Protein AF-A0A8T3UCT9-F1 (afdb_monomer_lite)

Secondary structure (DSSP, 8-state):
------S---EEETTEEE--HHHHHHHHHHHHHHHHHHTSPPPHHHHHHHHHHHHHHHHHS-HHHHHHHHHHHHTT-S-TT---GGG------TTSSTHHHHHHHHHHHHTGGGTTTTS-TTTTS--

Sequence (127 aa):
MKSKIIQEFKGTINEIEISDRDLFYDCEYILEELESQFSIDLPTSFIDDFIKAYTSIFYDLESEYLYEFRSHMSSSSWDIDLKDITRLHFDIGSYYDTDAQFSEMNKNIRNWKNTYAKYPINLLKKK

Radius of gyration: 15.83 Å; chains: 1; bounding box: 45×32×47 Å

Foldseek 3Di:
DDDDDPDFDWDDDLNRIDRDPVLVVLLVQLQVVVCVQQVHDFFPQLSVLVSQLSVCCCVVDDPVCNVLQSCCSNDVVQPSPDNQQLPGDDDSDDPDPSCVSCVVVNVCSVVVVVHGVVHGSCPVVPD

pLDDT: mean 83.04, std 14.75, range [38.28, 97.25]

Structure (mmCIF, N/CA/C/O backbone):
data_AF-A0A8T3UCT9-F1
#
_entry.id   AF-A0A8T3UCT9-F1
#
loop_
_atom_site.group_PDB
_atom_site.id
_atom_site.type_symbol
_atom_site.label_atom_id
_atom_site.label_alt_id
_atom_site.label_comp_id
_atom_site.label_asym_id
_atom_site.label_entity_id
_atom_site.label_seq_id
_atom_site.pdbx_PDB_ins_code
_atom_site.Cartn_x
_atom_site.Cartn_y
_atom_site.Cartn_z
_atom_site.occupancy
_atom_site.B_iso_or_equiv
_atom_site.auth_seq_id
_atom_site.auth_comp_id
_atom_site.auth_asym_id
_atom_site.auth_atom_id
_atom_site.pdbx_PDB_model_num
ATOM 1 N N . MET A 1 1 ? 23.430 9.225 -28.430 1.00 69.44 1 MET A N 1
ATOM 2 C CA . MET A 1 1 ? 22.898 10.182 -27.435 1.00 69.44 1 MET A CA 1
ATOM 3 C C . MET A 1 1 ? 23.761 10.088 -26.183 1.00 69.44 1 MET A C 1
ATOM 5 O O . MET A 1 1 ? 24.041 8.971 -25.776 1.00 69.44 1 MET A O 1
ATOM 9 N N . LYS A 1 2 ? 24.246 11.206 -25.623 1.00 89.56 2 LYS A N 1
ATOM 10 C CA . LYS A 1 2 ? 24.935 11.207 -24.319 1.00 89.56 2 LYS A CA 1
ATOM 11 C C . LYS A 1 2 ? 23.901 11.563 -23.255 1.00 89.56 2 LYS A C 1
ATOM 13 O O . LYS A 1 2 ? 23.504 12.719 -23.174 1.00 89.56 2 LYS A O 1
ATOM 18 N N . SER A 1 3 ? 23.434 10.574 -22.505 1.00 88.25 3 SER A N 1
ATOM 19 C CA . SER A 1 3 ? 22.518 10.756 -21.377 1.00 88.25 3 SER A CA 1
ATOM 20 C C . SER A 1 3 ? 23.237 10.453 -20.062 1.00 88.25 3 SER A C 1
ATOM 22 O O . SER A 1 3 ? 24.179 9.663 -20.021 1.00 88.25 3 SER A O 1
ATOM 24 N N . LYS A 1 4 ? 22.818 11.135 -18.995 1.00 93.38 4 LYS A N 1
ATOM 25 C CA . LYS A 1 4 ? 23.322 10.992 -17.625 1.00 93.38 4 LYS A CA 1
ATOM 26 C C . LYS A 1 4 ? 22.151 11.243 -16.678 1.00 93.38 4 LYS A C 1
ATOM 28 O O . LYS A 1 4 ? 21.473 12.258 -16.823 1.00 93.38 4 LYS A O 1
ATOM 33 N N . ILE A 1 5 ? 21.949 10.358 -15.709 1.00 90.38 5 ILE A N 1
ATOM 34 C CA . ILE A 1 5 ? 21.055 10.617 -14.575 1.00 90.38 5 ILE A CA 1
ATOM 35 C C . ILE A 1 5 ? 21.731 11.675 -13.692 1.00 90.38 5 ILE A C 1
ATOM 37 O O . ILE A 1 5 ? 22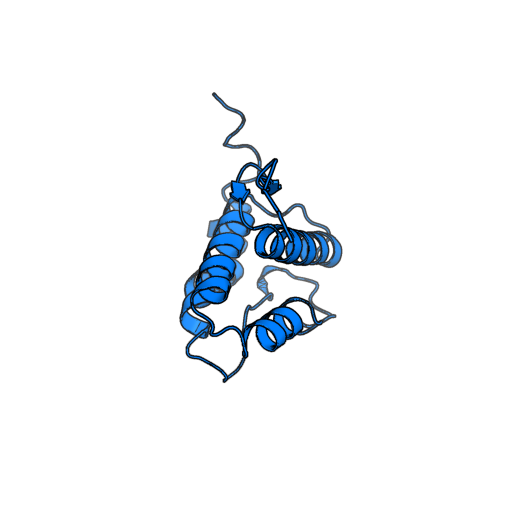.914 11.554 -13.371 1.00 90.38 5 ILE A O 1
ATOM 41 N N . ILE A 1 6 ? 21.013 12.753 -13.365 1.00 94.50 6 ILE A N 1
ATOM 42 C CA . ILE A 1 6 ? 21.535 13.856 -12.533 1.00 94.50 6 ILE A CA 1
ATOM 43 C C . ILE A 1 6 ? 21.007 13.822 -11.098 1.00 94.50 6 ILE A C 1
ATOM 45 O O . ILE A 1 6 ? 21.649 14.378 -10.213 1.00 94.50 6 ILE A O 1
ATOM 49 N N . GLN A 1 7 ? 19.867 13.168 -10.881 1.00 92.12 7 GLN A N 1
ATOM 50 C CA . GLN A 1 7 ? 19.239 12.964 -9.585 1.00 92.12 7 GLN A CA 1
ATOM 51 C C . GLN A 1 7 ? 18.342 11.727 -9.679 1.00 92.12 7 GLN A C 1
ATOM 53 O O . GLN A 1 7 ? 17.580 11.595 -10.637 1.00 92.12 7 GLN A O 1
ATOM 58 N N . GLU A 1 8 ? 18.459 10.830 -8.706 1.00 93.06 8 GLU A N 1
ATOM 59 C CA . GLU A 1 8 ? 17.584 9.666 -8.569 1.00 93.06 8 GLU A CA 1
ATOM 60 C C . GLU A 1 8 ? 16.299 10.054 -7.835 1.00 93.06 8 GLU A C 1
ATOM 62 O O . GLU A 1 8 ? 16.288 10.978 -7.014 1.00 93.06 8 GLU A O 1
ATOM 67 N N . PHE A 1 9 ? 15.205 9.366 -8.155 1.00 95.88 9 PHE A N 1
ATOM 68 C CA . PHE A 1 9 ? 13.939 9.568 -7.466 1.00 95.88 9 PHE A CA 1
ATOM 69 C C . PHE A 1 9 ? 14.028 9.049 -6.024 1.00 95.88 9 PHE A C 1
ATOM 71 O O . PHE A 1 9 ? 14.605 7.996 -5.767 1.00 95.88 9 PHE A O 1
ATOM 78 N N . LYS A 1 10 ? 13.442 9.803 -5.092 1.00 96.19 10 LYS A N 1
ATOM 79 C CA . LYS A 1 10 ? 13.214 9.411 -3.699 1.00 96.19 10 LYS A CA 1
ATOM 80 C C . LYS A 1 10 ? 11.925 10.073 -3.229 1.00 96.19 10 LYS A C 1
ATOM 82 O O . LYS A 1 10 ? 11.836 11.302 -3.260 1.00 96.19 10 LYS A O 1
ATOM 87 N N . GLY A 1 11 ? 10.958 9.271 -2.807 1.00 96.00 11 GLY A N 1
ATOM 88 C CA . GLY A 1 11 ? 9.692 9.716 -2.235 1.00 96.00 11 GLY A CA 1
ATOM 89 C C . GLY A 1 11 ? 9.430 9.042 -0.894 1.00 96.00 11 GLY A C 1
ATOM 90 O O . GLY A 1 11 ? 10.095 8.069 -0.537 1.00 96.00 11 GLY A O 1
ATOM 91 N N . THR A 1 12 ? 8.460 9.558 -0.147 1.00 96.75 12 THR A N 1
ATOM 92 C CA . THR A 1 12 ? 7.991 8.928 1.091 1.00 96.75 12 THR A CA 1
ATOM 93 C C . THR A 1 12 ? 6.475 8.897 1.127 1.00 96.75 12 THR A C 1
ATOM 95 O O . THR A 1 12 ? 5.860 9.947 0.951 1.00 96.75 12 THR A O 1
ATOM 98 N N . ILE A 1 13 ? 5.890 7.742 1.435 1.00 95.44 13 ILE A N 1
ATOM 99 C CA . ILE A 1 13 ? 4.467 7.616 1.769 1.00 95.44 13 ILE A CA 1
ATOM 100 C C . ILE A 1 13 ? 4.392 7.323 3.264 1.00 95.44 13 ILE A C 1
ATOM 102 O O . ILE A 1 13 ? 4.874 6.290 3.717 1.00 95.44 13 ILE A O 1
ATOM 106 N N . ASN A 1 14 ? 3.848 8.257 4.046 1.00 91.31 14 ASN A N 1
ATOM 107 C CA . ASN A 1 14 ? 3.759 8.144 5.508 1.00 91.31 14 ASN A CA 1
AT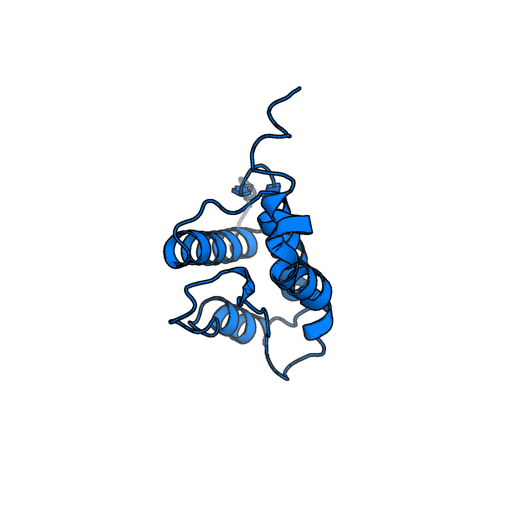OM 108 C C . ASN A 1 14 ? 5.088 7.711 6.180 1.00 91.31 14 ASN A C 1
ATOM 110 O O . ASN A 1 14 ? 5.130 6.749 6.942 1.00 91.31 14 ASN A O 1
ATOM 114 N N . GLU A 1 15 ? 6.179 8.418 5.850 1.00 92.19 15 GLU A N 1
ATOM 115 C CA . GLU A 1 15 ? 7.566 8.173 6.308 1.00 92.19 15 GLU A CA 1
ATOM 116 C C . GLU A 1 15 ? 8.257 6.906 5.758 1.00 92.19 15 GLU A C 1
ATOM 118 O O . GLU A 1 15 ? 9.440 6.694 6.025 1.00 92.19 15 GLU A O 1
ATOM 123 N N . ILE A 1 16 ? 7.583 6.096 4.936 1.00 93.81 16 ILE A N 1
ATOM 124 C CA . ILE A 1 16 ? 8.174 4.920 4.282 1.00 93.81 16 ILE A CA 1
ATOM 125 C C . ILE A 1 16 ? 8.847 5.364 2.980 1.00 93.81 16 ILE A C 1
ATOM 127 O O . ILE A 1 16 ? 8.174 5.842 2.067 1.00 93.81 16 ILE A O 1
ATOM 131 N N . GLU A 1 17 ? 10.177 5.247 2.904 1.00 96.00 17 GLU A N 1
ATOM 132 C CA . GLU A 1 17 ? 10.962 5.635 1.722 1.00 96.00 17 GLU A CA 1
ATOM 133 C C . GLU A 1 17 ? 10.742 4.656 0.558 1.00 96.00 17 GLU A C 1
ATOM 135 O O . GLU A 1 17 ? 10.893 3.446 0.716 1.00 96.00 17 GLU A O 1
ATOM 140 N N . ILE A 1 18 ? 10.450 5.201 -0.626 1.00 96.62 18 ILE A N 1
ATOM 141 C CA . ILE A 1 18 ? 10.345 4.470 -1.892 1.00 96.62 18 ILE A CA 1
ATOM 142 C C . ILE A 1 18 ? 11.241 5.171 -2.921 1.00 96.62 18 ILE A C 1
ATOM 144 O O . ILE A 1 18 ? 11.108 6.373 -3.172 1.00 96.62 18 ILE A O 1
ATOM 148 N N . SER A 1 19 ? 12.180 4.431 -3.513 1.00 95.81 19 SER A N 1
ATOM 149 C CA . SER A 1 19 ? 13.141 4.953 -4.501 1.00 95.81 19 SER A CA 1
ATOM 150 C C . SER A 1 19 ? 12.759 4.662 -5.953 1.00 95.81 19 SER A C 1
ATOM 152 O O . SER A 1 19 ? 13.321 5.259 -6.870 1.00 95.81 19 SER A O 1
ATOM 154 N N . ASP A 1 20 ? 11.815 3.751 -6.176 1.00 95.38 20 ASP A N 1
ATOM 155 C CA . ASP A 1 20 ? 11.265 3.473 -7.498 1.00 95.38 20 ASP A CA 1
ATOM 156 C C . ASP A 1 20 ? 10.069 4.389 -7.763 1.00 95.38 20 ASP A C 1
ATOM 158 O O . ASP A 1 20 ? 9.129 4.474 -6.971 1.00 95.38 20 ASP A O 1
ATOM 162 N N . ARG A 1 21 ? 10.151 5.137 -8.863 1.00 95.44 21 ARG A N 1
ATOM 163 C CA . ARG A 1 21 ? 9.184 6.181 -9.192 1.00 95.44 21 ARG A CA 1
ATOM 164 C C . ARG A 1 21 ? 7.826 5.604 -9.572 1.00 95.44 21 ARG A C 1
ATOM 166 O O . ARG A 1 21 ? 6.815 6.189 -9.197 1.00 95.44 21 ARG A O 1
ATOM 173 N N . ASP A 1 22 ? 7.808 4.510 -10.325 1.00 93.38 22 ASP A N 1
ATOM 174 C CA . ASP A 1 22 ? 6.555 3.918 -10.792 1.00 93.38 22 ASP A CA 1
ATOM 175 C C . ASP A 1 22 ? 5.838 3.251 -9.616 1.00 93.38 22 ASP A C 1
ATOM 177 O O . ASP A 1 22 ? 4.665 3.531 -9.382 1.00 93.38 22 ASP A O 1
ATOM 181 N N . LEU A 1 23 ? 6.584 2.509 -8.790 1.00 94.62 23 LEU A N 1
ATOM 182 C CA . LEU A 1 23 ? 6.084 1.944 -7.536 1.00 94.62 23 LEU A CA 1
ATOM 183 C C . LEU A 1 23 ? 5.513 3.015 -6.592 1.00 94.62 23 LEU A C 1
ATOM 185 O O . LEU A 1 23 ? 4.459 2.804 -5.994 1.00 94.62 23 LEU A O 1
ATOM 189 N N . PHE A 1 24 ? 6.200 4.157 -6.453 1.00 97.25 24 PHE A N 1
ATOM 190 C CA . PHE A 1 24 ? 5.742 5.260 -5.606 1.00 97.25 24 PHE A CA 1
ATOM 191 C C . PHE A 1 24 ? 4.373 5.776 -6.049 1.00 97.25 24 PHE A C 1
ATOM 193 O O . PHE A 1 24 ? 3.460 5.822 -5.230 1.00 97.25 24 PHE A O 1
ATOM 200 N N . TYR A 1 25 ? 4.220 6.135 -7.327 1.00 95.50 25 TYR A N 1
ATOM 201 C CA . TYR A 1 25 ? 2.961 6.699 -7.818 1.00 95.50 25 TYR A CA 1
ATOM 202 C C . TYR A 1 25 ? 1.834 5.668 -7.860 1.00 95.50 25 TYR A C 1
ATOM 204 O O . TYR A 1 25 ? 0.687 6.021 -7.602 1.00 95.50 25 TYR A O 1
ATOM 212 N N . ASP A 1 26 ? 2.147 4.401 -8.140 1.00 93.62 26 ASP A N 1
ATOM 213 C CA . ASP A 1 26 ? 1.154 3.329 -8.087 1.00 93.62 26 ASP A CA 1
ATOM 214 C C . ASP A 1 26 ? 0.625 3.141 -6.657 1.00 93.62 26 ASP A C 1
ATOM 216 O O . ASP A 1 26 ? -0.587 3.052 -6.449 1.00 93.62 26 ASP A O 1
ATOM 220 N N . CYS A 1 27 ? 1.518 3.126 -5.661 1.00 94.62 27 CYS A N 1
ATOM 221 C CA . CYS A 1 27 ? 1.115 2.990 -4.265 1.00 94.62 27 CYS A CA 1
ATOM 222 C C . CYS A 1 27 ? 0.361 4.223 -3.756 1.00 94.62 27 CYS A C 1
ATOM 224 O O . CYS A 1 27 ? -0.665 4.065 -3.101 1.00 94.62 27 CYS A O 1
ATOM 226 N N . GLU A 1 28 ? 0.857 5.428 -4.055 1.00 95.56 28 GLU A N 1
ATOM 227 C CA . GLU A 1 28 ? 0.225 6.699 -3.676 1.00 95.56 28 GLU A CA 1
ATOM 228 C C . GLU A 1 28 ? -1.218 6.750 -4.183 1.00 95.56 28 GLU A C 1
ATOM 230 O O . GLU A 1 28 ? -2.137 6.916 -3.385 1.00 95.56 28 GLU A O 1
ATOM 235 N N . TYR A 1 29 ? -1.421 6.492 -5.477 1.00 93.25 29 TYR A N 1
ATOM 236 C CA . TYR A 1 29 ? -2.743 6.522 -6.096 1.00 93.25 29 TYR A CA 1
ATOM 237 C C . TYR A 1 29 ? -3.736 5.567 -5.417 1.00 93.25 29 TYR A C 1
ATOM 239 O O . TYR A 1 29 ? -4.839 5.968 -5.053 1.00 93.25 29 TYR A O 1
ATOM 247 N N . ILE A 1 30 ? -3.348 4.304 -5.213 1.00 92.19 30 ILE A N 1
ATOM 248 C CA . ILE A 1 30 ? -4.247 3.296 -4.631 1.00 92.19 30 ILE A CA 1
ATOM 249 C C . ILE A 1 30 ? -4.571 3.631 -3.172 1.00 92.19 30 ILE A C 1
ATOM 251 O O . ILE A 1 30 ? -5.715 3.490 -2.745 1.00 92.19 30 ILE A O 1
ATOM 255 N N . LEU A 1 31 ? -3.581 4.073 -2.395 1.00 93.50 31 LEU A N 1
ATOM 256 C CA . LEU A 1 31 ? -3.787 4.423 -0.992 1.00 93.50 31 LEU A CA 1
ATOM 257 C C . LEU A 1 31 ? -4.694 5.653 -0.844 1.00 93.50 31 LEU A C 1
ATOM 259 O O . LEU A 1 31 ? -5.597 5.618 -0.010 1.00 93.50 31 LEU A O 1
ATOM 263 N N . GLU A 1 32 ? -4.518 6.683 -1.678 1.00 92.62 32 GLU A N 1
ATOM 264 C CA . GLU A 1 32 ? -5.401 7.858 -1.703 1.00 92.62 32 GLU A CA 1
ATOM 265 C C . GLU A 1 32 ? -6.845 7.486 -2.079 1.00 92.62 32 GLU A C 1
ATOM 267 O O . GLU A 1 32 ? -7.794 7.950 -1.440 1.00 92.62 32 GLU A O 1
ATOM 272 N N . GLU A 1 33 ? -7.034 6.607 -3.068 1.00 90.38 33 GLU A N 1
ATOM 273 C CA . GLU A 1 33 ? -8.363 6.107 -3.443 1.00 90.38 33 GLU A CA 1
ATOM 274 C C . GLU A 1 33 ? -9.031 5.351 -2.283 1.00 90.38 33 GLU A C 1
ATOM 276 O O . GLU A 1 33 ? -10.214 5.561 -2.008 1.00 90.38 33 GLU A O 1
ATOM 281 N N . LEU A 1 34 ? -8.282 4.526 -1.543 1.00 90.25 34 LEU A N 1
ATOM 282 C CA . LEU A 1 34 ? -8.801 3.812 -0.372 1.00 90.25 34 LEU A CA 1
ATOM 283 C C . LEU A 1 34 ? -9.180 4.769 0.772 1.00 90.25 34 LEU A C 1
ATOM 285 O O . LEU A 1 34 ? -10.251 4.614 1.368 1.00 90.25 34 LEU A O 1
ATOM 289 N N . GLU A 1 35 ? -8.340 5.761 1.080 1.00 91.94 35 GLU A N 1
ATOM 290 C CA . GLU A 1 35 ? -8.645 6.794 2.084 1.00 91.94 35 GLU A CA 1
ATOM 291 C C . GLU A 1 35 ? -9.913 7.569 1.715 1.00 91.94 35 GLU A C 1
ATOM 293 O O . GLU A 1 35 ? -10.808 7.745 2.550 1.00 91.94 35 GLU A O 1
ATOM 298 N N . SER A 1 36 ? -10.030 7.954 0.442 1.00 90.38 36 SER A N 1
ATOM 299 C CA . SER A 1 36 ? -11.198 8.635 -0.114 1.00 90.38 36 SER A CA 1
ATOM 300 C C . SER A 1 36 ? -12.463 7.771 -0.016 1.00 90.38 36 SER A C 1
ATOM 302 O O . SER A 1 36 ? -13.469 8.200 0.561 1.00 90.38 36 SER A O 1
ATOM 304 N N . GLN A 1 37 ? -12.404 6.523 -0.493 1.00 88.50 37 GLN A N 1
ATOM 305 C CA . GLN A 1 37 ? -13.540 5.598 -0.531 1.00 88.50 37 GLN A CA 1
ATOM 306 C C . GLN A 1 37 ? -14.091 5.289 0.865 1.00 88.50 37 GLN A C 1
ATOM 308 O O . GLN A 1 37 ? -15.307 5.309 1.076 1.00 88.50 37 GLN A O 1
ATOM 313 N N . PHE A 1 38 ? -13.214 5.001 1.829 1.00 88.75 38 PHE A N 1
ATOM 314 C CA . PHE A 1 38 ? -13.628 4.650 3.188 1.00 88.75 38 PHE A CA 1
ATOM 315 C C . PHE A 1 38 ? -13.770 5.866 4.109 1.00 88.75 38 PHE A C 1
ATOM 317 O O . PHE A 1 38 ? -14.289 5.720 5.217 1.00 88.75 38 PHE A O 1
ATOM 324 N N . SER A 1 39 ? -13.366 7.057 3.651 1.00 91.31 39 SER A N 1
ATOM 325 C CA . SER A 1 39 ? -13.346 8.294 4.441 1.00 91.31 39 SER A CA 1
ATOM 326 C C . SER A 1 39 ? -12.588 8.123 5.766 1.00 91.31 39 SER A C 1
ATOM 328 O O . SER A 1 39 ? -13.095 8.466 6.839 1.00 91.31 39 SER A O 1
ATOM 330 N N . ILE A 1 40 ? -11.382 7.553 5.690 1.00 90.19 40 ILE A N 1
ATOM 331 C CA . ILE A 1 40 ? -10.482 7.321 6.830 1.00 90.19 40 ILE A CA 1
ATOM 332 C C . ILE A 1 40 ? -9.054 7.738 6.478 1.00 90.19 40 ILE A C 1
ATOM 334 O O . ILE A 1 40 ? -8.683 7.698 5.313 1.00 90.19 40 ILE A O 1
ATOM 338 N N . ASP A 1 41 ? -8.242 8.014 7.498 1.00 92.12 41 ASP A N 1
ATOM 339 C CA . ASP A 1 41 ? -6.784 8.036 7.353 1.00 92.12 41 ASP A CA 1
ATOM 340 C C . ASP A 1 41 ? -6.246 6.606 7.542 1.00 92.12 41 ASP A C 1
ATOM 342 O O . ASP A 1 41 ? -6.529 5.957 8.566 1.00 92.12 41 ASP A O 1
ATOM 346 N N . LEU A 1 42 ? -5.472 6.088 6.586 1.00 92.75 42 LEU A N 1
ATOM 347 C CA . LEU A 1 42 ? -4.943 4.727 6.669 1.00 92.75 42 LEU A CA 1
ATOM 348 C C . LEU A 1 42 ? -3.822 4.629 7.726 1.00 92.75 42 LEU A C 1
ATOM 350 O O . LEU A 1 42 ? -2.902 5.452 7.767 1.00 92.75 42 LEU A O 1
ATOM 354 N N . PRO A 1 43 ? -3.834 3.601 8.599 1.00 93.44 43 PRO A N 1
ATOM 355 C CA . PRO A 1 43 ? -2.747 3.381 9.549 1.00 93.44 43 PRO A CA 1
ATOM 356 C C . PRO A 1 43 ? -1.411 3.112 8.847 1.00 93.44 43 PRO A C 1
ATOM 358 O O . PRO A 1 43 ? -1.358 2.364 7.874 1.00 93.44 43 PRO A O 1
ATOM 361 N N . THR A 1 44 ? -0.303 3.624 9.395 1.00 92.50 44 THR A N 1
ATOM 362 C CA . THR A 1 44 ? 1.051 3.410 8.842 1.00 92.50 44 THR A CA 1
ATOM 363 C C . THR A 1 44 ? 1.385 1.933 8.645 1.00 92.50 44 THR A C 1
ATOM 365 O O . THR A 1 44 ? 2.016 1.579 7.661 1.00 92.50 44 THR A O 1
ATOM 368 N N . SER A 1 45 ? 0.933 1.054 9.544 1.00 92.94 45 SER A N 1
ATOM 369 C CA . SER A 1 45 ? 1.135 -0.394 9.410 1.00 92.94 45 SER A CA 1
ATOM 370 C C . SER A 1 45 ? 0.375 -1.007 8.235 1.00 92.94 45 SER A C 1
ATOM 372 O O . SER A 1 45 ? 0.872 -1.944 7.627 1.00 92.94 45 SER A O 1
ATOM 374 N N . PHE A 1 46 ? -0.804 -0.479 7.892 1.00 94.50 46 PHE A N 1
ATOM 375 C CA . PHE A 1 46 ? -1.522 -0.895 6.688 1.00 94.50 46 PHE A CA 1
ATOM 376 C C . PHE A 1 46 ? -0.773 -0.445 5.432 1.00 94.50 46 PHE A C 1
ATOM 378 O O . PHE A 1 46 ? -0.587 -1.237 4.515 1.00 94.50 46 PHE A O 1
ATOM 385 N N . ILE A 1 47 ? -0.317 0.811 5.416 1.00 95.00 47 ILE A N 1
ATOM 386 C CA . ILE A 1 47 ? 0.448 1.388 4.303 1.00 95.00 47 ILE A CA 1
ATOM 387 C C . ILE A 1 47 ? 1.752 0.604 4.078 1.00 95.00 47 ILE A C 1
ATOM 389 O O . ILE A 1 47 ? 2.069 0.259 2.945 1.00 95.00 47 ILE A O 1
ATOM 393 N N . ASP A 1 48 ? 2.476 0.273 5.148 1.00 94.69 48 ASP A N 1
ATOM 394 C CA . ASP A 1 48 ? 3.704 -0.530 5.098 1.00 94.69 48 ASP A CA 1
ATOM 395 C C . ASP A 1 48 ? 3.453 -1.948 4.562 1.00 94.69 48 ASP A C 1
ATOM 397 O O . ASP A 1 48 ? 4.162 -2.397 3.659 1.00 94.69 48 ASP A O 1
ATOM 401 N N . ASP A 1 49 ? 2.420 -2.638 5.060 1.00 94.31 49 ASP A N 1
ATOM 402 C CA . ASP A 1 49 ? 2.033 -3.965 4.561 1.00 94.31 49 ASP A CA 1
ATOM 403 C C . ASP A 1 49 ? 1.659 -3.915 3.071 1.00 94.31 49 ASP A C 1
ATOM 405 O O . ASP A 1 49 ? 2.097 -4.767 2.294 1.00 94.31 49 ASP A O 1
ATOM 409 N N . PHE A 1 50 ? 0.900 -2.894 2.662 1.00 94.12 50 PHE A N 1
ATOM 410 C CA . PHE A 1 50 ? 0.505 -2.696 1.272 1.00 94.12 50 PHE A CA 1
ATOM 411 C C . PHE A 1 50 ? 1.713 -2.463 0.363 1.00 94.12 50 PHE A C 1
ATOM 413 O O . PHE A 1 50 ? 1.875 -3.176 -0.627 1.00 94.12 50 PHE A O 1
ATOM 420 N N . ILE A 1 51 ? 2.590 -1.514 0.716 1.00 94.94 51 ILE A N 1
ATOM 421 C CA . ILE A 1 51 ? 3.793 -1.202 -0.066 1.0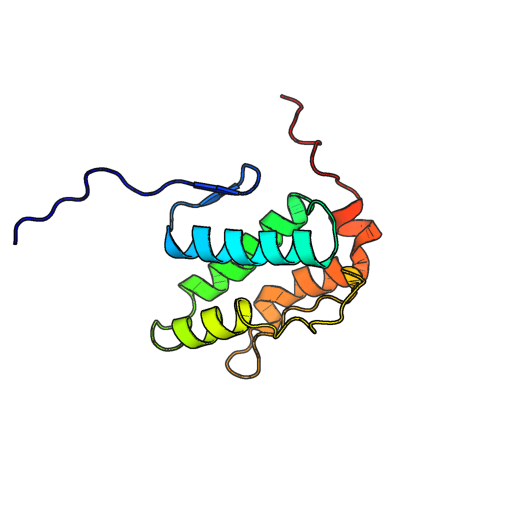0 94.94 51 ILE A CA 1
ATOM 422 C C . ILE A 1 51 ? 4.659 -2.453 -0.204 1.00 94.94 51 ILE A C 1
ATOM 424 O O . ILE A 1 51 ? 5.120 -2.744 -1.303 1.00 94.94 51 ILE A O 1
ATOM 428 N N . LYS A 1 52 ? 4.854 -3.234 0.865 1.00 93.62 52 LYS A N 1
ATOM 429 C CA . LYS A 1 52 ? 5.643 -4.476 0.812 1.00 93.62 52 LYS A CA 1
ATOM 430 C C . LYS A 1 52 ? 5.043 -5.513 -0.130 1.00 93.62 52 LYS A C 1
ATOM 432 O O . LYS A 1 52 ? 5.773 -6.062 -0.955 1.00 93.62 52 LYS A O 1
ATOM 437 N N . ALA A 1 53 ? 3.740 -5.769 -0.021 1.00 91.31 53 ALA A N 1
ATOM 438 C CA . ALA A 1 53 ? 3.055 -6.730 -0.881 1.00 91.31 53 ALA A CA 1
ATOM 439 C C . ALA A 1 53 ? 3.106 -6.290 -2.352 1.00 91.31 53 ALA A C 1
ATOM 441 O O . ALA A 1 53 ? 3.512 -7.069 -3.216 1.00 91.31 53 ALA A O 1
ATOM 442 N N . TYR A 1 54 ? 2.797 -5.018 -2.622 1.00 91.69 54 TYR A N 1
ATOM 443 C CA . TYR A 1 54 ? 2.857 -4.444 -3.963 1.00 91.69 54 TYR A CA 1
ATOM 444 C C . TYR A 1 54 ? 4.275 -4.496 -4.538 1.00 91.69 54 TYR A C 1
ATOM 446 O O . TYR A 1 54 ? 4.460 -4.916 -5.673 1.00 91.69 54 TYR A O 1
ATOM 454 N N . THR A 1 55 ? 5.284 -4.131 -3.742 1.00 92.31 55 THR A N 1
ATOM 455 C CA . THR A 1 55 ? 6.702 -4.160 -4.137 1.00 92.31 55 THR A CA 1
ATOM 456 C C . THR A 1 55 ? 7.154 -5.566 -4.515 1.00 92.31 55 THR A C 1
ATOM 458 O O . THR A 1 55 ? 7.842 -5.727 -5.521 1.00 92.31 55 THR A O 1
ATOM 461 N N . SER A 1 56 ? 6.767 -6.583 -3.732 1.00 89.56 56 SER A N 1
ATOM 462 C CA . SER A 1 56 ? 7.088 -7.981 -4.048 1.00 89.56 56 SER A CA 1
ATOM 463 C C . SER A 1 56 ? 6.545 -8.345 -5.424 1.00 89.56 56 SER A C 1
ATOM 465 O O . SER A 1 56 ? 7.294 -8.802 -6.276 1.00 89.56 56 SER A O 1
ATOM 467 N N . ILE A 1 57 ? 5.267 -8.061 -5.678 1.00 87.50 57 ILE A N 1
ATOM 468 C CA . ILE A 1 57 ? 4.630 -8.390 -6.956 1.00 87.50 57 ILE A CA 1
ATOM 469 C C . ILE A 1 57 ? 5.255 -7.585 -8.104 1.00 87.50 57 ILE A C 1
ATOM 471 O O . ILE A 1 57 ? 5.576 -8.147 -9.146 1.00 87.50 57 ILE A O 1
ATOM 475 N N . PHE A 1 58 ? 5.482 -6.285 -7.905 1.00 88.81 58 PHE A N 1
ATOM 476 C CA . PHE A 1 58 ? 6.047 -5.383 -8.908 1.00 88.81 58 PHE A CA 1
ATOM 477 C C . PHE A 1 58 ? 7.413 -5.851 -9.429 1.00 88.81 58 PHE A C 1
ATOM 479 O O . PHE A 1 58 ? 7.682 -5.723 -10.622 1.00 88.81 58 PHE A O 1
ATOM 486 N N . TYR A 1 59 ? 8.263 -6.400 -8.554 1.00 88.75 59 TYR A N 1
ATOM 487 C CA . TYR A 1 59 ? 9.588 -6.897 -8.936 1.00 88.75 59 TYR A CA 1
ATOM 488 C C . TYR A 1 59 ? 9.628 -8.385 -9.304 1.00 88.75 59 TYR A C 1
ATOM 490 O O . TYR A 1 59 ? 10.545 -8.786 -10.022 1.00 88.75 59 TYR A O 1
ATOM 498 N N . ASP A 1 60 ? 8.669 -9.188 -8.841 1.00 86.88 60 ASP A N 1
ATOM 499 C CA . ASP A 1 60 ? 8.586 -10.614 -9.178 1.00 86.88 60 ASP A CA 1
ATOM 500 C C . ASP A 1 60 ? 7.914 -10.856 -10.541 1.00 86.88 60 ASP A C 1
ATOM 502 O O . ASP A 1 60 ? 8.179 -11.872 -11.188 1.00 86.88 60 ASP A O 1
ATOM 506 N N . LEU A 1 61 ? 7.045 -9.944 -10.992 1.00 82.31 61 LEU A N 1
ATOM 507 C CA . LEU A 1 61 ? 6.353 -10.071 -12.272 1.00 82.31 61 LEU A CA 1
ATOM 508 C C . LEU A 1 61 ? 7.279 -9.804 -13.460 1.00 82.31 61 LEU A C 1
ATOM 510 O O . LEU A 1 61 ? 8.042 -8.836 -13.497 1.00 82.31 61 LEU A O 1
ATOM 514 N N . GLU A 1 62 ? 7.135 -10.624 -14.502 1.00 79.69 62 GLU A N 1
ATOM 515 C CA . GLU A 1 62 ? 7.726 -10.303 -15.797 1.00 79.69 62 GLU A CA 1
ATOM 516 C C . GLU A 1 62 ? 7.073 -9.037 -16.371 1.00 79.69 62 GLU A C 1
ATOM 518 O O . GLU A 1 62 ? 5.884 -8.765 -16.173 1.00 79.69 62 GLU A O 1
ATOM 523 N N . SER A 1 63 ? 7.853 -8.249 -17.114 1.00 77.94 63 SER A N 1
ATOM 524 C CA . SER A 1 63 ? 7.433 -6.925 -17.588 1.00 77.94 63 SER A CA 1
ATOM 525 C C . SER A 1 63 ? 6.176 -6.944 -18.464 1.00 77.94 63 SER A C 1
ATOM 527 O O . SER A 1 63 ? 5.465 -5.941 -18.520 1.00 77.94 63 SER A O 1
ATOM 529 N N . GLU A 1 64 ? 5.885 -8.065 -19.129 1.00 79.94 64 GLU A N 1
ATOM 530 C CA . GLU A 1 64 ? 4.682 -8.248 -19.945 1.00 79.94 64 GLU A CA 1
ATOM 531 C C . GLU A 1 64 ? 3.389 -8.335 -19.116 1.00 79.94 64 GLU A C 1
ATOM 533 O O . GLU A 1 64 ? 2.352 -7.862 -19.578 1.00 79.94 64 GLU A O 1
ATOM 538 N N . TYR A 1 65 ? 3.458 -8.818 -17.871 1.00 80.56 65 TYR A N 1
ATOM 539 C CA . TYR A 1 65 ? 2.306 -8.914 -16.959 1.00 80.56 65 TYR A CA 1
ATOM 540 C C . TYR A 1 65 ? 2.155 -7.690 -16.052 1.00 80.56 65 TYR A C 1
ATOM 542 O O . TYR A 1 65 ? 1.095 -7.475 -15.462 1.00 80.56 65 TYR A O 1
ATOM 550 N N . LEU A 1 66 ? 3.188 -6.846 -15.956 1.00 83.94 66 LEU A N 1
ATOM 551 C CA . LEU A 1 66 ? 3.170 -5.663 -15.096 1.00 83.94 66 LEU A CA 1
ATOM 552 C C . LEU A 1 66 ? 2.038 -4.694 -15.467 1.00 83.94 66 LEU A C 1
ATOM 554 O O . LEU A 1 66 ? 1.416 -4.101 -14.588 1.00 83.94 66 LEU A O 1
ATOM 558 N N . TYR A 1 67 ? 1.741 -4.543 -16.760 1.00 84.00 67 TYR A N 1
ATOM 559 C CA . TYR A 1 67 ? 0.633 -3.700 -17.211 1.00 84.00 67 TYR A CA 1
ATOM 560 C C . TYR A 1 67 ? -0.723 -4.217 -16.716 1.00 84.00 67 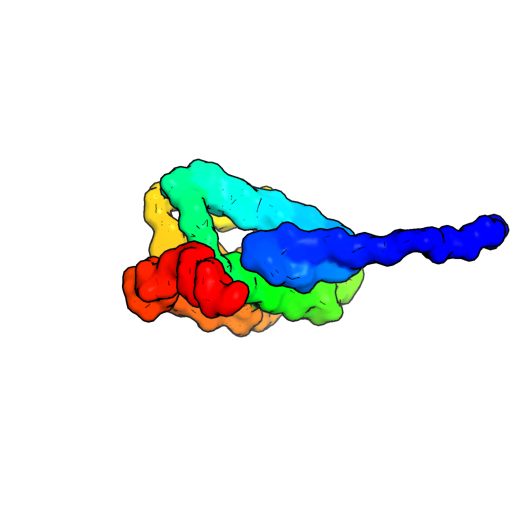TYR A C 1
ATOM 562 O O . TYR A 1 67 ? -1.524 -3.438 -16.201 1.00 84.00 67 TYR A O 1
ATOM 570 N N . GLU A 1 68 ? -0.970 -5.522 -16.842 1.00 81.88 68 GLU A N 1
ATOM 571 C CA . GLU A 1 68 ? -2.222 -6.143 -16.403 1.00 81.88 68 GLU A CA 1
ATOM 572 C C . GLU A 1 68 ? -2.376 -6.049 -14.887 1.00 81.88 68 GLU A C 1
ATOM 574 O O . GLU A 1 68 ? -3.433 -5.643 -14.409 1.00 81.88 68 GLU A O 1
ATOM 579 N N . PHE A 1 69 ? -1.305 -6.312 -14.134 1.00 84.88 69 PHE A N 1
ATOM 580 C CA . PHE A 1 69 ? -1.283 -6.130 -12.684 1.00 84.88 69 PHE A CA 1
ATOM 581 C C . PHE A 1 69 ? -1.608 -4.688 -12.280 1.00 84.88 69 PHE A C 1
ATOM 583 O O . PHE A 1 69 ? -2.529 -4.461 -11.494 1.00 84.88 69 PHE A O 1
ATOM 590 N N . ARG A 1 70 ? -0.913 -3.698 -12.854 1.00 86.25 70 ARG A N 1
ATOM 591 C CA . ARG A 1 70 ? -1.168 -2.277 -12.565 1.00 86.25 70 ARG A CA 1
ATOM 592 C C . ARG A 1 70 ? -2.598 -1.891 -12.919 1.00 86.25 70 ARG A C 1
ATOM 594 O O . ARG A 1 70 ? -3.255 -1.206 -12.138 1.00 86.25 70 ARG A O 1
ATOM 601 N N . SER A 1 71 ? -3.108 -2.362 -14.057 1.00 82.25 71 SER A N 1
ATOM 602 C CA . SER A 1 71 ? -4.499 -2.147 -14.458 1.00 82.25 71 SER A CA 1
ATOM 603 C C . SER A 1 71 ? -5.475 -2.790 -13.475 1.00 82.25 71 SER A C 1
ATOM 605 O O . SER A 1 71 ? -6.455 -2.155 -13.113 1.00 82.25 71 SER A O 1
ATOM 607 N N . HIS A 1 72 ? -5.235 -4.012 -13.001 1.00 80.69 72 HIS A N 1
ATOM 608 C CA . HIS A 1 72 ? -6.090 -4.671 -12.009 1.00 80.69 72 HIS A CA 1
ATOM 609 C C . HIS A 1 72 ? -6.088 -3.951 -10.660 1.00 80.69 72 HIS A C 1
ATOM 611 O O . HIS A 1 72 ? -7.141 -3.798 -10.047 1.00 80.69 72 HIS A O 1
ATOM 617 N N . MET A 1 73 ? -4.929 -3.468 -10.218 1.00 82.44 73 MET A N 1
ATOM 618 C CA . MET A 1 73 ? -4.801 -2.766 -8.943 1.00 82.44 73 MET A CA 1
ATOM 619 C C . MET A 1 73 ? -5.391 -1.350 -8.975 1.00 82.44 73 MET A C 1
ATOM 621 O O . MET A 1 73 ? -5.931 -0.904 -7.966 1.00 82.44 73 MET A O 1
ATOM 625 N N . SER A 1 74 ? -5.294 -0.656 -10.114 1.00 73.25 74 SER A N 1
ATOM 626 C CA . SER A 1 74 ? -5.818 0.709 -10.303 1.00 73.25 74 SER A CA 1
ATOM 627 C C . SER A 1 74 ? -7.270 0.754 -10.770 1.00 73.25 74 SER A C 1
ATOM 629 O O . SER A 1 74 ? -7.976 1.722 -10.499 1.00 73.25 74 SER A O 1
ATOM 631 N N . SER A 1 75 ? -7.733 -0.272 -11.485 1.00 60.84 75 SER A N 1
ATOM 632 C CA . SER A 1 75 ? -9.144 -0.404 -11.821 1.00 60.84 75 SER A CA 1
ATOM 633 C C . SER A 1 75 ? -9.923 -0.871 -10.599 1.00 60.84 75 SER A C 1
ATOM 635 O O . SER A 1 75 ? -9.405 -1.509 -9.689 1.00 60.84 75 SER A O 1
ATOM 637 N N . SER A 1 76 ? -11.196 -0.516 -10.605 1.00 51.28 76 SER A N 1
ATOM 638 C CA . SER A 1 76 ? -12.255 -0.753 -9.631 1.00 51.28 76 SER A CA 1
ATOM 639 C C . SER A 1 76 ? -12.553 -2.227 -9.269 1.00 51.28 76 SER A C 1
ATOM 641 O O . SER A 1 76 ? -13.707 -2.592 -9.054 1.00 51.28 76 SER A O 1
ATOM 643 N N . SER A 1 77 ? -11.537 -3.091 -9.245 1.00 52.03 77 SER A N 1
ATOM 644 C CA . SER A 1 77 ? -11.570 -4.494 -8.807 1.00 52.03 77 SER A CA 1
ATOM 645 C C . SER A 1 77 ? -11.932 -4.622 -7.326 1.00 52.03 77 SER A C 1
ATOM 647 O O . SER A 1 77 ? -12.503 -5.621 -6.895 1.00 52.03 77 SER A O 1
ATOM 649 N N . TRP A 1 78 ? -11.627 -3.583 -6.551 1.00 60.09 78 TRP A N 1
ATOM 650 C CA . TRP A 1 78 ? -12.114 -3.362 -5.197 1.00 60.09 78 TRP A CA 1
ATOM 651 C C . TRP A 1 78 ? -13.580 -2.958 -5.321 1.00 60.09 78 TRP A C 1
ATOM 653 O O . TRP A 1 78 ? -13.845 -1.823 -5.699 1.00 60.09 78 TRP A O 1
ATOM 663 N N . ASP A 1 79 ? -14.519 -3.884 -5.095 1.00 57.88 79 ASP A N 1
ATOM 664 C CA . ASP A 1 79 ? -15.976 -3.651 -5.148 1.00 57.88 79 ASP A CA 1
ATOM 665 C C . ASP A 1 79 ? -16.340 -2.175 -4.852 1.00 57.88 79 ASP A C 1
ATOM 667 O O . ASP A 1 79 ? -16.206 -1.702 -3.717 1.00 57.88 79 ASP A O 1
ATOM 671 N N . ILE A 1 80 ? -16.798 -1.448 -5.882 1.00 55.91 80 ILE A N 1
ATOM 672 C CA . ILE A 1 80 ? -17.044 0.015 -5.881 1.00 55.91 80 ILE A CA 1
ATOM 673 C C . ILE A 1 80 ? -18.037 0.445 -4.778 1.00 55.91 80 ILE A C 1
ATOM 675 O O . ILE A 1 80 ? -18.109 1.612 -4.400 1.00 55.91 80 ILE A O 1
ATOM 679 N N . ASP A 1 81 ? -18.772 -0.508 -4.202 1.00 66.12 81 ASP A N 1
ATOM 680 C CA . ASP A 1 81 ? -19.776 -0.288 -3.162 1.00 66.12 81 ASP A CA 1
ATOM 681 C C . ASP A 1 81 ? -19.320 -0.684 -1.741 1.00 66.12 81 ASP A C 1
ATOM 683 O O . ASP A 1 81 ? -20.133 -0.703 -0.802 1.00 66.12 81 ASP A O 1
ATOM 687 N N . LEU A 1 82 ? -18.041 -1.018 -1.529 1.00 76.31 82 LEU A N 1
ATOM 688 C CA . LEU A 1 82 ? -17.542 -1.322 -0.187 1.00 76.31 82 LEU A CA 1
ATOM 689 C C . LEU A 1 82 ? -17.527 -0.063 0.681 1.00 76.31 82 LEU A C 1
ATOM 691 O O . LEU A 1 82 ? -16.751 0.859 0.464 1.00 76.31 82 LEU A O 1
ATOM 695 N N . LYS A 1 83 ? -18.369 -0.074 1.720 1.00 82.44 83 LYS A N 1
ATOM 696 C CA . LYS A 1 83 ? -18.427 0.958 2.774 1.00 82.44 83 LYS A CA 1
ATOM 697 C C . LYS A 1 83 ? -17.633 0.602 4.028 1.00 82.44 83 LYS A C 1
ATOM 699 O O . LYS A 1 83 ? -17.517 1.415 4.936 1.00 82.44 83 LYS A O 1
ATOM 704 N N . ASP A 1 84 ? -17.166 -0.639 4.118 1.00 87.88 84 ASP A N 1
ATOM 705 C CA . ASP A 1 84 ? -16.469 -1.172 5.284 1.00 87.88 84 ASP A CA 1
ATOM 706 C C . ASP A 1 84 ? -15.116 -1.723 4.847 1.00 87.88 84 ASP A C 1
ATOM 708 O O . ASP A 1 84 ? -15.055 -2.725 4.130 1.00 87.88 84 ASP A O 1
ATOM 712 N N . ILE A 1 85 ? -14.039 -1.082 5.302 1.00 89.06 85 ILE A N 1
ATOM 713 C CA . ILE A 1 85 ? -12.672 -1.471 4.953 1.00 89.06 85 ILE A CA 1
ATOM 714 C C . ILE A 1 85 ? -12.345 -2.898 5.389 1.00 89.06 85 ILE A C 1
ATOM 716 O O . ILE A 1 85 ? -11.563 -3.574 4.733 1.00 89.06 85 ILE A O 1
ATOM 720 N N . THR A 1 86 ? -12.993 -3.423 6.435 1.00 91.25 86 THR A N 1
ATOM 721 C CA . THR A 1 86 ? -12.770 -4.808 6.873 1.00 91.25 86 THR A CA 1
ATOM 722 C C . THR A 1 86 ? -13.233 -5.836 5.846 1.00 91.25 86 THR A C 1
ATOM 724 O O . THR A 1 86 ? -12.889 -7.012 5.979 1.00 91.25 86 THR A O 1
ATOM 727 N N . ARG A 1 87 ? -13.986 -5.406 4.819 1.00 88.88 87 ARG A N 1
ATOM 728 C CA . ARG A 1 87 ? -14.439 -6.206 3.675 1.00 88.88 87 ARG A CA 1
ATOM 729 C C . ARG A 1 87 ? -13.528 -6.102 2.449 1.00 88.88 87 ARG A C 1
ATOM 731 O O . ARG A 1 87 ? -13.637 -6.972 1.585 1.00 88.88 87 ARG A O 1
ATOM 738 N N . LEU A 1 88 ? -12.602 -5.140 2.414 1.00 88.81 88 LEU A N 1
ATOM 739 C CA . LEU A 1 88 ? -11.580 -5.018 1.370 1.00 88.81 88 LEU A CA 1
ATOM 740 C C . LEU A 1 88 ? -10.806 -6.335 1.225 1.00 88.81 88 LEU A C 1
ATOM 742 O O . LEU A 1 88 ? -10.557 -7.026 2.218 1.00 88.81 88 LEU A 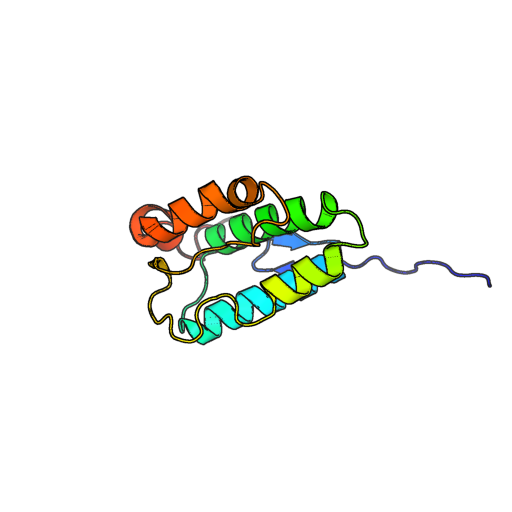O 1
ATOM 746 N N . HIS A 1 89 ? -10.491 -6.722 -0.005 1.00 87.12 89 HIS A N 1
ATOM 747 C CA . HIS A 1 89 ? -9.777 -7.959 -0.287 1.00 87.12 89 HIS A CA 1
ATOM 748 C C . HIS A 1 89 ? -8.941 -7.811 -1.547 1.00 87.12 89 HIS A C 1
ATOM 750 O O . HIS A 1 89 ? -9.494 -7.536 -2.606 1.00 87.12 89 HIS A O 1
ATOM 756 N N . PHE A 1 90 ? -7.630 -7.985 -1.397 1.00 84.75 90 PHE A N 1
ATOM 757 C CA . PHE A 1 90 ? -6.651 -7.961 -2.472 1.00 84.75 90 PHE A CA 1
ATOM 758 C C . PHE A 1 90 ? -6.555 -9.328 -3.115 1.00 84.75 90 PHE A C 1
ATOM 760 O O . PHE A 1 90 ? -5.944 -10.229 -2.553 1.00 84.75 90 PHE A O 1
ATOM 767 N N . ASP A 1 91 ? -7.191 -9.443 -4.277 1.00 77.94 91 ASP A N 1
ATOM 768 C CA . ASP A 1 91 ? -7.124 -10.579 -5.183 1.00 77.94 91 ASP A CA 1
ATOM 769 C C . ASP A 1 91 ? -6.689 -10.039 -6.547 1.00 77.94 91 ASP A C 1
ATOM 771 O O . ASP A 1 91 ? -7.304 -9.118 -7.090 1.00 77.94 91 ASP A O 1
ATOM 775 N N . ILE A 1 92 ? -5.596 -10.580 -7.077 1.00 72.44 92 ILE A N 1
ATOM 776 C CA . ILE A 1 92 ? -5.065 -10.180 -8.386 1.00 72.44 92 ILE A CA 1
ATOM 777 C C . ILE A 1 92 ? -5.341 -11.238 -9.468 1.00 72.44 92 ILE A C 1
ATOM 779 O O . ILE A 1 92 ? -4.728 -11.228 -10.536 1.00 72.44 92 ILE A O 1
ATOM 783 N N . GLY A 1 93 ? -6.307 -12.122 -9.208 1.00 65.00 93 GLY A N 1
ATOM 784 C CA . GLY A 1 93 ? -6.830 -13.103 -10.145 1.00 65.00 93 GLY A CA 1
ATOM 785 C C . GLY A 1 93 ? -5.917 -14.308 -10.370 1.00 65.00 93 GLY A C 1
ATOM 786 O O . GLY A 1 93 ? -4.831 -14.439 -9.814 1.00 65.00 93 GLY A O 1
ATOM 787 N N . SER A 1 94 ? -6.365 -15.205 -11.253 1.00 56.72 94 SER A N 1
ATOM 788 C CA . SER A 1 94 ? -5.752 -16.516 -11.520 1.00 56.72 94 SER A CA 1
ATOM 789 C C . SER A 1 94 ? -4.424 -16.485 -12.288 1.00 56.72 94 SER A C 1
ATOM 791 O O . SER A 1 94 ? -3.989 -17.527 -12.776 1.00 56.72 94 SER A O 1
ATOM 793 N N . TYR A 1 95 ? -3.818 -15.314 -12.481 1.00 53.78 95 TYR A N 1
ATOM 794 C CA . TYR A 1 95 ? -2.603 -15.185 -13.283 1.00 53.78 95 TYR A CA 1
ATOM 795 C C . TYR A 1 95 ? -1.365 -15.720 -12.542 1.00 53.78 95 TYR A C 1
ATOM 797 O O . TYR A 1 95 ? -0.440 -16.188 -13.198 1.00 53.78 95 TYR A O 1
ATOM 805 N N . TYR A 1 96 ? -1.387 -15.758 -11.200 1.00 56.97 96 TYR A N 1
ATOM 806 C CA . TYR A 1 96 ? -0.325 -16.302 -10.341 1.00 56.97 96 TYR A CA 1
ATOM 807 C C . TYR A 1 96 ? -0.884 -16.813 -8.992 1.00 56.97 96 TYR A C 1
ATOM 809 O O . TYR A 1 96 ? -2.039 -16.563 -8.660 1.00 56.97 96 TYR A O 1
ATOM 817 N N . ASP A 1 97 ? -0.063 -17.512 -8.191 1.00 56.62 97 ASP A N 1
ATOM 818 C CA . ASP A 1 97 ? -0.341 -17.847 -6.772 1.00 56.62 97 ASP A CA 1
ATOM 819 C C . ASP A 1 97 ? -0.144 -16.611 -5.874 1.00 56.62 97 ASP A C 1
ATOM 821 O O . ASP A 1 97 ? 0.598 -16.604 -4.894 1.00 56.62 97 ASP A O 1
ATOM 825 N N . THR A 1 98 ? -0.730 -15.498 -6.299 1.00 53.16 98 THR A N 1
ATOM 826 C CA . THR A 1 98 ? -0.527 -14.167 -5.728 1.00 53.16 98 THR A CA 1
ATOM 827 C C . THR A 1 98 ? -1.467 -13.834 -4.586 1.00 53.16 98 THR A C 1
ATOM 829 O O . THR A 1 98 ? -1.259 -12.858 -3.857 1.00 53.16 98 THR A O 1
ATOM 832 N N . ASP A 1 99 ? -2.421 -14.733 -4.353 1.00 58.81 99 ASP A N 1
ATOM 833 C CA . ASP A 1 99 ? -3.094 -14.883 -3.072 1.00 58.81 99 ASP A CA 1
ATOM 834 C C . ASP A 1 99 ? -2.073 -14.940 -1.926 1.00 58.81 99 ASP A C 1
ATOM 836 O O . ASP A 1 99 ? -2.329 -14.384 -0.861 1.00 58.81 99 ASP A O 1
ATOM 840 N N . ALA A 1 100 ? -0.883 -15.525 -2.134 1.00 67.56 100 ALA A N 1
ATOM 841 C CA . ALA A 1 100 ? 0.153 -15.603 -1.108 1.00 67.56 100 ALA A CA 1
ATOM 842 C C . ALA A 1 100 ? 0.687 -14.222 -0.681 1.00 67.56 100 ALA A C 1
ATOM 844 O O . ALA A 1 100 ? 0.792 -13.965 0.522 1.00 67.56 100 ALA A O 1
ATOM 845 N N . GLN A 1 101 ? 0.980 -13.321 -1.624 1.00 77.88 101 GLN A N 1
ATOM 846 C CA . GLN A 1 101 ? 1.622 -12.025 -1.355 1.00 77.88 101 GLN A CA 1
ATOM 847 C C . GLN A 1 101 ? 0.700 -11.092 -0.564 1.00 77.88 101 GLN A C 1
ATOM 849 O O . GLN A 1 101 ? 1.165 -10.394 0.337 1.00 77.88 101 GLN A O 1
ATOM 854 N N . PHE A 1 102 ? -0.608 -11.126 -0.840 1.00 85.69 102 PHE A N 1
ATOM 855 C CA . PHE A 1 102 ? -1.599 -10.372 -0.069 1.00 85.69 102 PHE A CA 1
ATOM 856 C C . PHE A 1 102 ? -2.267 -11.183 1.052 1.00 85.69 102 PHE A C 1
ATOM 858 O O . PHE A 1 102 ? -3.023 -10.604 1.830 1.00 85.69 102 PHE A O 1
ATOM 865 N N . SER A 1 103 ? -1.997 -12.487 1.202 1.00 86.69 103 SER A N 1
ATOM 866 C CA . SER A 1 103 ? -2.701 -13.370 2.156 1.00 86.69 103 SER A CA 1
ATOM 867 C C . SER A 1 103 ? -2.710 -12.835 3.589 1.00 86.69 103 SER A C 1
ATOM 869 O O . SER A 1 103 ? -3.767 -12.738 4.221 1.00 86.69 103 SER A O 1
ATOM 871 N N . GLU A 1 104 ? -1.541 -12.454 4.107 1.00 89.19 104 GLU A N 1
ATOM 872 C CA . GLU A 1 104 ? -1.419 -11.975 5.482 1.00 89.19 104 GLU A CA 1
ATOM 873 C C . GLU A 1 104 ? -2.057 -10.591 5.640 1.00 89.19 104 GLU A C 1
ATOM 875 O O . GLU A 1 104 ? -2.763 -10.355 6.621 1.00 89.19 104 GLU A O 1
ATOM 880 N N . MET A 1 105 ? -1.911 -9.712 4.643 1.00 91.00 105 MET A N 1
ATOM 881 C CA . MET A 1 105 ? -2.577 -8.408 4.628 1.00 91.00 105 MET A CA 1
ATOM 882 C C . MET A 1 105 ? -4.104 -8.574 4.623 1.00 91.00 105 MET A C 1
ATOM 884 O O . MET A 1 105 ? -4.796 -8.001 5.461 1.00 91.00 105 MET A O 1
ATOM 888 N N . ASN A 1 106 ? -4.642 -9.436 3.760 1.00 91.19 106 ASN A N 1
ATOM 889 C CA . ASN A 1 106 ? -6.064 -9.773 3.688 1.00 91.19 106 ASN A CA 1
ATOM 890 C C . ASN A 1 106 ? -6.600 -10.321 5.016 1.00 91.19 106 ASN A C 1
ATOM 892 O O . ASN A 1 106 ? -7.670 -9.919 5.487 1.00 91.19 106 ASN A O 1
ATOM 896 N N . LYS A 1 107 ? -5.837 -11.198 5.673 1.00 92.25 107 LYS A N 1
ATOM 897 C CA . LYS A 1 107 ? -6.156 -11.701 7.013 1.00 92.25 107 LYS A CA 1
ATOM 898 C C . LYS A 1 107 ? -6.148 -10.581 8.057 1.00 92.25 107 LYS A C 1
ATOM 900 O O . LYS A 1 107 ? -7.053 -10.519 8.896 1.00 92.25 107 LYS A O 1
ATOM 905 N N . ASN A 1 108 ? -5.184 -9.667 7.986 1.00 94.19 108 ASN A N 1
ATOM 906 C CA . ASN A 1 108 ? -5.098 -8.522 8.886 1.00 94.19 108 ASN A CA 1
ATOM 907 C C . ASN A 1 108 ? -6.235 -7.517 8.667 1.00 94.19 108 ASN A C 1
ATOM 909 O O . ASN A 1 108 ? -6.753 -6.995 9.654 1.00 94.19 108 ASN A O 1
ATOM 913 N N . ILE A 1 109 ? -6.681 -7.302 7.426 1.00 92.50 109 ILE A N 1
ATOM 914 C CA . ILE A 1 109 ? -7.833 -6.450 7.087 1.00 92.50 109 ILE A CA 1
ATOM 915 C C . ILE A 1 109 ? -9.107 -6.986 7.739 1.00 92.50 109 ILE A C 1
ATOM 917 O O . ILE A 1 109 ? -9.832 -6.248 8.406 1.00 92.50 109 ILE A O 1
ATOM 921 N N . ARG A 1 110 ? -9.356 -8.296 7.629 1.00 93.19 110 ARG A N 1
ATOM 922 C CA . ARG A 1 110 ? -10.510 -8.951 8.273 1.00 93.19 110 ARG A CA 1
ATOM 923 C C . ARG A 1 110 ? -10.468 -8.826 9.801 1.00 93.19 110 ARG A C 1
ATOM 925 O O . ARG A 1 110 ? -11.511 -8.822 10.451 1.00 93.19 110 ARG A O 1
ATOM 932 N N . ASN A 1 111 ? -9.273 -8.684 10.377 1.00 93.38 111 ASN A N 1
ATOM 933 C CA . ASN A 1 111 ? -9.044 -8.507 11.809 1.00 93.38 111 ASN A CA 1
ATOM 934 C C . ASN A 1 111 ? -8.657 -7.063 12.197 1.00 93.38 111 ASN A C 1
ATOM 936 O O . ASN A 1 111 ? -7.994 -6.858 13.217 1.00 93.38 111 ASN A O 1
ATOM 940 N N . TRP A 1 112 ? -9.095 -6.064 11.417 1.00 92.56 112 TRP A N 1
ATOM 941 C CA . TRP A 1 112 ? -8.670 -4.655 11.490 1.00 92.56 112 TRP A CA 1
ATOM 942 C C . TRP A 1 112 ? -8.529 -4.088 12.907 1.00 92.56 112 TR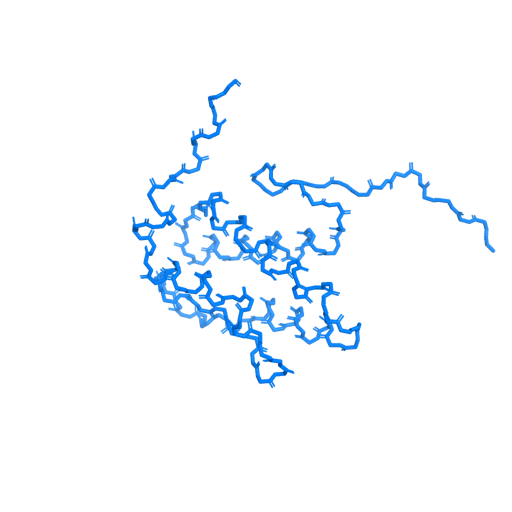P A C 1
ATOM 944 O O . TRP A 1 112 ? -7.546 -3.426 13.235 1.00 92.56 112 TRP A O 1
ATOM 954 N N . LYS A 1 113 ? -9.508 -4.363 13.782 1.00 91.38 113 LYS A N 1
ATOM 955 C CA . LYS A 1 113 ? -9.531 -3.855 15.166 1.00 91.38 113 LYS A CA 1
ATOM 956 C C . LYS A 1 113 ? -8.327 -4.303 15.999 1.00 91.38 113 LYS A C 1
ATOM 958 O O . LYS A 1 113 ? -7.899 -3.570 16.885 1.00 91.38 113 LYS A O 1
ATOM 963 N N . ASN A 1 114 ? -7.797 -5.492 15.730 1.00 90.69 114 ASN A N 1
ATOM 964 C CA . ASN A 1 114 ? -6.693 -6.088 16.482 1.00 90.69 114 ASN A CA 1
ATOM 965 C C . ASN A 1 114 ? -5.329 -5.898 15.801 1.00 90.69 114 ASN A C 1
ATOM 967 O O . ASN A 1 114 ? -4.305 -6.163 16.433 1.00 90.69 114 ASN A O 1
ATOM 971 N N . THR A 1 115 ? -5.321 -5.447 14.547 1.00 91.62 115 THR A N 1
ATOM 972 C CA . THR A 1 115 ? -4.132 -5.271 13.706 1.00 91.62 115 THR A CA 1
ATOM 973 C C . THR A 1 115 ? -3.892 -3.782 13.448 1.00 91.62 115 THR A C 1
ATOM 975 O O . THR A 1 115 ? -3.130 -3.144 14.176 1.00 91.62 115 THR A O 1
ATOM 978 N N . TYR A 1 116 ? -4.593 -3.203 12.477 1.00 90.88 116 TYR A N 1
ATOM 979 C CA . TYR A 1 116 ? -4.349 -1.860 11.958 1.00 90.88 116 TYR A CA 1
ATOM 980 C C . TYR A 1 116 ? -4.907 -0.749 12.856 1.00 90.88 116 TYR A C 1
ATOM 982 O O . TYR A 1 116 ? -4.221 0.236 13.112 1.00 90.88 116 TYR A O 1
ATOM 990 N N . ALA A 1 117 ? -6.094 -0.920 13.448 1.00 84.31 117 ALA A N 1
ATOM 991 C CA . ALA A 1 117 ? -6.651 0.079 14.372 1.00 84.31 117 ALA A CA 1
ATOM 992 C C . ALA A 1 117 ? -5.989 0.074 15.760 1.00 84.31 117 ALA A C 1
ATOM 994 O O . ALA A 1 117 ? -6.190 0.999 16.547 1.00 84.31 117 ALA A O 1
ATOM 995 N N . LYS A 1 118 ? -5.213 -0.967 16.086 1.00 74.25 118 LYS A N 1
ATOM 996 C CA . LYS A 1 118 ? -4.555 -1.102 17.392 1.00 74.25 118 LYS A CA 1
ATOM 997 C C . LYS A 1 118 ? -3.377 -0.133 17.554 1.00 74.25 118 LYS A C 1
ATOM 999 O O . LYS A 1 118 ? -3.053 0.244 18.680 1.00 74.25 118 LYS A O 1
ATOM 1004 N N . TYR A 1 119 ? -2.766 0.283 16.445 1.00 64.38 119 TYR A N 1
ATOM 1005 C CA . TYR A 1 119 ? -1.593 1.156 16.413 1.00 64.38 119 TYR A CA 1
ATOM 1006 C C . TYR A 1 119 ? -1.851 2.355 15.483 1.00 64.38 119 TYR A C 1
ATOM 1008 O O . TYR A 1 119 ? -1.347 2.378 14.362 1.00 64.38 119 TYR A O 1
ATOM 1016 N N . PRO A 1 120 ? -2.658 3.345 15.911 1.00 58.78 120 PRO A N 1
ATOM 1017 C CA . PRO A 1 120 ? -2.956 4.513 15.088 1.00 58.78 120 PRO A CA 1
ATOM 1018 C C . PRO A 1 120 ? -1.690 5.330 14.775 1.00 58.78 120 PRO A C 1
ATOM 1020 O O . PRO A 1 120 ? -0.727 5.309 15.543 1.00 58.78 120 PRO A O 1
ATOM 1023 N N . ILE A 1 121 ? -1.769 6.080 13.669 1.00 59.41 121 ILE A N 1
ATOM 1024 C CA . ILE A 1 121 ? -0.775 6.849 12.875 1.00 59.41 121 ILE A CA 1
ATOM 1025 C C . ILE A 1 121 ? 0.395 7.535 13.634 1.00 59.41 121 ILE A C 1
ATOM 1027 O O . ILE A 1 121 ? 1.383 7.924 13.029 1.00 59.41 121 ILE A O 1
ATOM 1031 N N . ASN A 1 122 ? 0.357 7.681 14.963 1.00 52.00 122 ASN A N 1
ATOM 1032 C CA . ASN A 1 122 ? 1.254 8.561 15.723 1.00 52.00 122 ASN A CA 1
ATOM 1033 C C . ASN A 1 122 ? 2.159 7.898 16.782 1.00 52.00 122 ASN A C 1
ATOM 1035 O O . ASN A 1 122 ? 2.685 8.613 17.638 1.00 52.00 122 ASN A O 1
ATOM 1039 N N . LEU A 1 123 ? 2.416 6.586 16.761 1.00 50.62 123 LEU A N 1
ATOM 1040 C CA . LEU A 1 123 ? 3.415 6.016 17.690 1.00 50.62 123 LEU A CA 1
ATOM 1041 C C . LEU A 1 123 ? 4.879 6.266 17.278 1.00 50.62 123 LEU A C 1
ATOM 1043 O O . LEU A 1 123 ? 5.766 6.089 18.112 1.00 50.62 123 LEU A O 1
ATOM 1047 N N . LEU A 1 124 ? 5.133 6.764 16.062 1.00 47.72 124 LEU A N 1
ATOM 1048 C CA . LEU A 1 124 ? 6.470 7.173 15.608 1.00 47.72 124 LEU A CA 1
ATOM 1049 C C . LEU A 1 124 ? 6.802 8.653 15.894 1.00 47.72 124 LEU A C 1
ATOM 1051 O O . LEU A 1 124 ? 7.970 9.024 15.872 1.00 47.72 124 LEU A O 1
ATOM 1055 N N . LYS A 1 125 ? 5.835 9.479 16.338 1.00 44.44 125 LYS A N 1
ATOM 1056 C CA . LYS A 1 125 ? 6.067 10.885 16.760 1.00 44.44 125 LYS A CA 1
ATOM 1057 C C . LYS A 1 125 ? 6.823 11.052 18.090 1.00 44.44 125 LYS A C 1
ATOM 1059 O O . LYS A 1 125 ? 6.829 12.136 18.672 1.00 44.44 125 LYS A O 1
ATOM 1064 N N . LYS A 1 126 ? 7.445 9.995 18.613 1.00 40.62 126 LYS A N 1
ATOM 1065 C CA . LYS A 1 126 ? 8.322 10.070 19.787 1.00 40.62 126 LYS A CA 1
ATOM 1066 C C . LYS A 1 126 ? 9.686 9.477 19.465 1.00 40.62 126 LYS A C 1
ATOM 1068 O O . LYS A 1 126 ? 9.932 8.314 19.780 1.00 40.62 126 LYS A O 1
ATOM 1073 N N . LYS A 1 127 ? 10.576 10.311 18.933 1.00 38.28 127 LYS A N 1
ATOM 1074 C CA . LYS A 1 127 ? 11.994 10.350 19.307 1.00 38.28 127 LYS A CA 1
ATOM 1075 C C . LYS A 1 127 ? 12.613 11.678 18.908 1.00 38.28 127 LYS A C 1
ATOM 1077 O O . LYS A 1 127 ? 12.294 12.155 17.803 1.00 38.28 127 LYS A O 1
#